Protein AF-A0A7C3DL11-F1 (afdb_monomer_lite)

Structure (mmCIF, N/CA/C/O backbone):
data_AF-A0A7C3DL11-F1
#
_entry.id   AF-A0A7C3DL11-F1
#
loop_
_atom_site.group_PDB
_atom_site.id
_atom_site.type_symbol
_atom_site.label_atom_id
_atom_site.label_alt_id
_atom_site.label_comp_id
_atom_site.label_asym_id
_atom_site.label_entity_id
_atom_site.label_seq_id
_atom_site.pdbx_PDB_ins_code
_atom_site.Cartn_x
_atom_site.Cartn_y
_atom_site.Cartn_z
_atom_site.occupancy
_atom_site.B_iso_or_equiv
_atom_site.auth_seq_id
_atom_site.auth_comp_id
_atom_site.auth_asym_id
_atom_site.auth_atom_id
_atom_site.pdbx_PDB_model_num
ATOM 1 N N . MET A 1 1 ? 14.487 -12.883 18.930 1.00 57.91 1 MET A N 1
ATOM 2 C CA . MET A 1 1 ? 13.153 -12.859 18.267 1.00 57.91 1 MET A CA 1
ATOM 3 C C . MET A 1 1 ? 11.965 -13.154 19.197 1.00 57.91 1 MET A C 1
ATOM 5 O O . MET A 1 1 ? 10.998 -12.403 19.129 1.00 57.91 1 MET A O 1
ATOM 9 N N . LYS A 1 2 ? 12.020 -14.158 20.095 1.00 58.19 2 LYS A N 1
ATOM 10 C CA . LYS A 1 2 ? 10.933 -14.531 21.044 1.00 58.19 2 LYS A CA 1
ATOM 11 C C . LYS A 1 2 ? 10.326 -13.358 21.850 1.00 58.19 2 LYS A C 1
ATOM 13 O O . LYS A 1 2 ? 9.113 -13.300 22.038 1.00 58.19 2 LYS A O 1
ATOM 18 N N . ASN A 1 3 ? 11.145 -12.380 22.248 1.00 68.88 3 ASN A N 1
ATOM 19 C CA . ASN A 1 3 ? 10.703 -11.234 23.060 1.00 68.88 3 ASN A CA 1
ATOM 20 C C . ASN A 1 3 ? 9.829 -10.226 22.291 1.00 68.88 3 ASN A C 1
ATOM 22 O O . ASN A 1 3 ? 8.924 -9.638 22.879 1.00 68.88 3 ASN A O 1
ATOM 26 N N . ARG A 1 4 ? 10.031 -10.063 20.974 1.00 77.50 4 ARG A N 1
ATOM 27 C CA . ARG A 1 4 ? 9.213 -9.143 20.159 1.00 77.50 4 ARG A CA 1
ATOM 28 C C . ARG A 1 4 ? 7.800 -9.683 19.935 1.00 77.50 4 ARG A C 1
ATOM 30 O O . ARG A 1 4 ? 6.848 -8.915 19.976 1.00 77.50 4 ARG A O 1
ATOM 37 N N . ILE A 1 5 ? 7.662 -11.001 19.773 1.00 85.31 5 ILE A N 1
ATOM 38 C CA . ILE A 1 5 ? 6.361 -11.668 19.605 1.00 85.31 5 ILE A CA 1
ATOM 39 C C . ILE A 1 5 ? 5.527 -11.530 20.885 1.00 85.31 5 ILE A C 1
ATOM 41 O O . ILE A 1 5 ? 4.374 -11.113 20.828 1.00 85.31 5 ILE A O 1
ATOM 45 N N . ARG A 1 6 ? 6.132 -11.789 22.055 1.00 85.25 6 ARG A N 1
ATOM 46 C CA . ARG A 1 6 ? 5.484 -11.582 23.363 1.00 85.25 6 ARG A CA 1
ATOM 47 C C . ARG A 1 6 ? 5.082 -10.123 23.596 1.00 85.25 6 ARG A C 1
ATOM 49 O O . ARG A 1 6 ? 3.982 -9.872 24.082 1.00 85.25 6 ARG A O 1
ATOM 56 N N . GLY A 1 7 ? 5.946 -9.170 23.242 1.00 85.81 7 GLY A N 1
ATOM 57 C CA . GLY A 1 7 ? 5.630 -7.740 23.321 1.00 85.81 7 GLY A CA 1
ATOM 58 C C . GLY A 1 7 ? 4.461 -7.347 22.415 1.00 85.81 7 GLY A C 1
ATOM 59 O O . GLY A 1 7 ? 3.561 -6.633 22.848 1.00 85.81 7 GLY A O 1
ATOM 60 N N . TYR A 1 8 ? 4.420 -7.877 21.192 1.00 84.25 8 TYR A N 1
ATOM 61 C CA . TYR A 1 8 ? 3.332 -7.626 20.250 1.00 84.25 8 TYR A CA 1
ATOM 62 C C . TYR A 1 8 ? 1.997 -8.235 20.702 1.00 84.25 8 TYR A C 1
ATOM 64 O O . TYR A 1 8 ? 0.972 -7.566 20.631 1.00 84.25 8 TYR A O 1
ATOM 72 N N . LEU A 1 9 ? 2.003 -9.461 21.234 1.00 84.94 9 LEU A N 1
ATOM 73 C CA . LEU A 1 9 ? 0.813 -10.093 21.823 1.00 84.94 9 LEU A CA 1
ATOM 74 C C . LEU A 1 9 ? 0.273 -9.286 23.008 1.00 84.94 9 LEU A C 1
ATOM 76 O O . LEU A 1 9 ? -0.925 -9.034 23.088 1.00 84.94 9 LEU A O 1
ATOM 80 N N . ARG A 1 10 ? 1.161 -8.815 23.893 1.00 85.44 10 ARG A N 1
ATOM 81 C CA . ARG A 1 10 ? 0.789 -7.932 25.007 1.00 85.44 10 ARG A CA 1
ATOM 82 C C . ARG A 1 10 ? 0.178 -6.631 24.494 1.00 85.44 10 ARG A C 1
ATOM 84 O O . ARG A 1 10 ? -0.886 -6.237 24.950 1.00 85.44 10 ARG A O 1
ATOM 91 N N . TYR A 1 11 ? 0.801 -5.996 23.507 1.00 82.94 11 TYR A N 1
ATOM 92 C CA . TYR A 1 11 ? 0.222 -4.825 22.860 1.00 82.94 11 TYR A CA 1
ATOM 93 C C . TYR A 1 11 ? -1.172 -5.136 22.304 1.00 82.94 11 TYR A C 1
ATOM 95 O O . TYR A 1 11 ? -2.110 -4.417 22.610 1.00 82.94 11 TYR A O 1
ATOM 103 N N . LEU A 1 12 ? -1.362 -6.225 21.558 1.00 78.75 12 LEU A N 1
ATOM 104 C CA . LEU A 1 12 ? -2.672 -6.571 20.997 1.00 78.75 12 LEU A CA 1
ATOM 105 C C . LEU A 1 12 ? -3.766 -6.767 22.057 1.00 78.75 12 LEU A C 1
ATOM 107 O O . LEU A 1 12 ? -4.902 -6.380 21.799 1.00 78.75 12 LEU A O 1
ATOM 111 N N . LEU A 1 13 ? -3.431 -7.338 23.218 1.00 81.62 13 LEU A N 1
ATOM 112 C CA . LEU A 1 13 ? -4.382 -7.596 24.305 1.00 81.62 13 LEU A CA 1
ATOM 113 C C . LEU A 1 13 ? -4.687 -6.351 25.149 1.00 81.62 13 LEU A C 1
ATOM 115 O O . LEU A 1 13 ? -5.830 -6.147 25.542 1.00 81.62 13 LEU A O 1
ATOM 119 N N . PHE A 1 14 ? -3.681 -5.516 25.422 1.00 79.62 14 PHE A N 1
ATOM 120 C CA . PHE A 1 14 ? -3.807 -4.406 26.375 1.00 79.62 14 PHE A CA 1
ATOM 121 C C . PHE A 1 14 ? -3.925 -3.026 25.713 1.00 79.62 14 PHE A C 1
ATOM 123 O O . PHE A 1 14 ? -4.327 -2.060 26.362 1.00 79.62 14 PHE A O 1
ATOM 130 N N . SER A 1 15 ? -3.601 -2.895 24.423 1.00 71.81 15 SER A N 1
ATOM 131 C CA . SER A 1 15 ? -3.682 -1.609 23.728 1.00 71.81 15 SER A CA 1
ATOM 132 C C . SER A 1 15 ? -5.129 -1.219 23.415 1.00 71.81 15 SER A C 1
ATOM 134 O O . SER A 1 15 ? -5.740 -1.620 22.424 1.00 71.81 15 SER A O 1
ATOM 136 N N . ARG A 1 16 ? -5.685 -0.333 24.245 1.00 68.56 16 ARG A N 1
ATOM 137 C CA . ARG A 1 16 ? -7.027 0.246 24.047 1.00 68.56 16 ARG A CA 1
ATOM 138 C C . ARG A 1 16 ? -7.085 1.264 22.899 1.00 68.56 16 ARG A C 1
ATOM 140 O O . ARG A 1 16 ? -8.166 1.732 22.550 1.00 68.56 16 ARG A O 1
ATOM 147 N N . HIS A 1 17 ? -5.957 1.560 22.242 1.00 67.50 17 HIS A N 1
ATOM 148 C CA . HIS A 1 17 ? -5.879 2.454 21.074 1.00 67.50 17 HIS A CA 1
ATOM 149 C C . HIS A 1 17 ? -6.744 1.977 19.901 1.00 67.50 17 HIS A C 1
ATOM 151 O O . HIS A 1 17 ? -7.051 2.743 18.984 1.00 67.50 17 HIS A O 1
ATOM 157 N N . ARG A 1 18 ? -7.144 0.694 19.883 1.00 63.47 18 ARG A N 1
ATOM 158 C CA . AR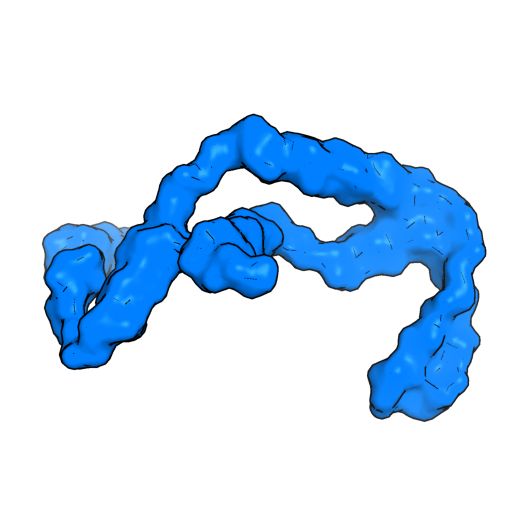G A 1 18 ? -8.100 0.209 18.888 1.00 63.47 18 ARG A CA 1
ATOM 159 C C . ARG A 1 18 ? -9.461 0.906 19.013 1.00 63.47 18 ARG A C 1
ATOM 161 O O . ARG A 1 18 ? -10.037 1.229 17.982 1.00 63.47 18 ARG A O 1
ATOM 168 N N . CYS A 1 19 ? -9.875 1.212 20.241 1.00 66.88 19 CYS A N 1
ATOM 169 C CA . CYS A 1 19 ? -11.135 1.863 20.603 1.00 66.88 19 CYS A CA 1
ATOM 170 C C . CYS A 1 19 ? -10.994 3.386 20.793 1.00 66.88 19 CYS A C 1
ATOM 172 O O . CYS A 1 19 ? -11.796 3.989 21.494 1.00 66.88 19 CYS A O 1
ATOM 174 N N . GLY A 1 20 ? -9.942 4.004 20.242 1.00 70.88 20 GLY A N 1
ATOM 175 C CA . GLY A 1 20 ? -9.741 5.458 20.316 1.00 70.88 20 GLY A CA 1
ATOM 176 C C . GLY A 1 20 ? -9.076 5.959 21.593 1.00 70.88 20 GLY A C 1
ATOM 177 O O . GLY A 1 20 ? -8.890 7.159 21.752 1.00 70.88 20 GLY A O 1
ATOM 178 N N . HIS A 1 21 ? -8.663 5.063 22.493 1.00 76.69 21 HIS A N 1
ATOM 179 C CA . HIS A 1 21 ? -8.010 5.461 23.737 1.00 76.69 21 HIS A CA 1
ATOM 180 C C . HIS A 1 21 ? -6.674 6.172 23.447 1.00 76.69 21 HIS A C 1
ATOM 182 O O . HIS A 1 21 ? -5.757 5.569 22.875 1.00 76.69 21 HIS A O 1
ATOM 188 N N . GLY A 1 22 ? -6.588 7.450 23.827 1.00 80.19 22 GLY A N 1
ATOM 189 C CA . GLY A 1 22 ? -5.453 8.341 23.552 1.00 80.19 22 GLY A CA 1
ATOM 190 C C . GLY A 1 22 ? -5.564 9.166 22.261 1.00 80.19 22 GLY A C 1
ATOM 191 O O . GLY A 1 22 ? -4.630 9.892 21.938 1.00 80.19 22 GLY A O 1
ATOM 192 N N . ILE A 1 23 ? -6.674 9.077 21.517 1.00 86.06 23 ILE A N 1
ATOM 193 C CA . ILE A 1 23 ? -6.956 9.938 20.359 1.00 86.06 23 ILE A CA 1
ATOM 194 C C . ILE A 1 23 ? -8.058 10.926 20.751 1.00 86.06 23 ILE A C 1
ATOM 196 O O . ILE A 1 23 ? -9.213 10.539 20.889 1.00 86.06 23 ILE A O 1
ATOM 200 N N . HIS A 1 24 ? -7.703 12.202 20.909 1.00 89.19 24 HIS A N 1
ATOM 201 C CA . HIS A 1 24 ? -8.648 13.251 21.319 1.00 89.19 24 HIS A CA 1
ATOM 202 C C . HIS A 1 24 ? -9.270 14.019 20.146 1.00 89.19 24 HIS A C 1
ATOM 204 O O . HIS A 1 24 ? -10.271 14.701 20.329 1.00 89.19 24 HIS A O 1
ATOM 210 N N . SER A 1 25 ? -8.705 13.907 18.939 1.00 91.62 25 SER A N 1
ATOM 211 C CA . SER A 1 25 ? -9.277 14.523 17.740 1.00 91.62 25 SER A CA 1
ATOM 212 C C . SER A 1 25 ? -10.299 13.579 17.095 1.00 91.62 25 SER A C 1
ATOM 214 O O . SER A 1 25 ? -9.908 12.487 16.662 1.00 91.62 25 SER A O 1
ATOM 216 N N . PRO A 1 26 ? -11.577 13.988 16.961 1.00 91.12 26 PRO A N 1
ATOM 217 C CA . PRO A 1 26 ? -12.595 13.192 16.276 1.00 91.12 26 PRO A CA 1
ATOM 218 C C . PRO A 1 26 ? -12.202 12.861 14.833 1.00 91.12 26 PRO A C 1
ATOM 220 O O . PRO A 1 26 ? -12.381 11.732 14.386 1.00 91.12 26 PRO A O 1
ATOM 223 N N . PHE A 1 27 ? -11.577 13.814 14.135 1.00 93.19 27 PHE A N 1
ATOM 224 C CA . PHE A 1 27 ? -11.067 13.615 12.779 1.00 93.19 27 PHE A CA 1
ATOM 225 C C . PHE A 1 27 ? -9.996 12.519 12.721 1.00 93.19 27 PHE A C 1
ATOM 227 O O . PHE A 1 27 ? -10.075 11.613 11.895 1.00 93.19 27 PHE A O 1
ATOM 234 N N . VAL A 1 28 ? -9.003 12.565 13.617 1.00 92.31 28 VAL A N 1
ATOM 235 C CA . VAL A 1 28 ? -7.926 11.561 13.637 1.00 92.31 28 VAL A CA 1
ATOM 236 C C . VAL A 1 28 ? -8.477 10.183 14.000 1.00 92.31 28 VAL A C 1
ATOM 238 O O . VAL A 1 28 ? -8.056 9.180 13.422 1.00 92.31 28 VAL A O 1
ATOM 241 N N . TYR A 1 29 ? -9.434 10.121 14.929 1.00 90.94 29 TYR A N 1
ATOM 242 C CA . TYR A 1 29 ? -10.102 8.871 15.280 1.00 90.94 29 TYR A CA 1
ATOM 243 C C . TYR A 1 29 ? -10.821 8.267 14.068 1.00 90.94 29 TYR A C 1
ATOM 245 O O . TYR A 1 29 ? -10.645 7.077 13.777 1.00 90.94 29 TYR A O 1
ATOM 253 N N . ASP A 1 30 ? -11.567 9.085 13.325 1.00 92.38 30 ASP A N 1
ATOM 254 C CA . ASP A 1 30 ? -12.296 8.653 12.133 1.00 92.38 30 ASP A CA 1
ATOM 255 C C . ASP A 1 30 ? -11.345 8.196 11.018 1.00 92.38 30 ASP A C 1
ATOM 257 O O . ASP A 1 30 ? -11.489 7.098 10.481 1.00 92.38 30 ASP A O 1
ATOM 261 N N . LEU A 1 31 ? -10.280 8.958 10.763 1.00 93.50 31 LEU A N 1
ATOM 262 C CA . LEU A 1 31 ? -9.248 8.618 9.783 1.00 93.50 31 LEU A CA 1
ATOM 263 C C . LEU A 1 31 ? -8.562 7.282 10.099 1.00 93.50 31 LEU A C 1
ATOM 265 O O . LEU A 1 31 ? -8.348 6.450 9.214 1.00 93.50 31 LEU A O 1
ATOM 269 N N . VAL A 1 32 ? -8.211 7.040 11.363 1.00 90.88 32 VAL A N 1
ATOM 270 C CA . VAL A 1 32 ? -7.545 5.794 11.763 1.00 90.88 32 VAL A CA 1
ATOM 271 C C . VAL A 1 32 ? -8.499 4.604 11.654 1.00 90.88 32 VAL A C 1
ATOM 273 O O . VAL A 1 32 ? -8.094 3.529 11.199 1.00 90.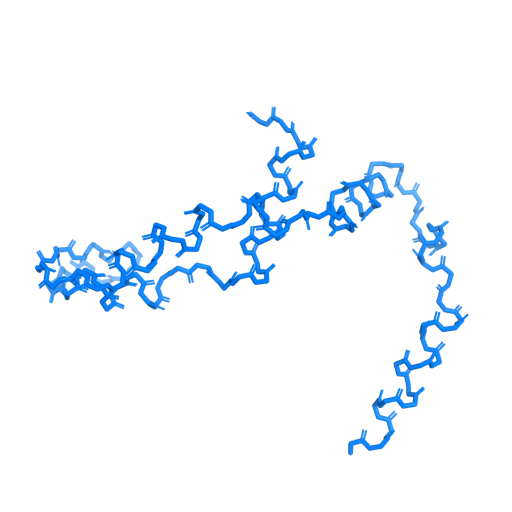88 32 VAL A O 1
ATOM 276 N N . THR A 1 33 ? -9.753 4.765 12.076 1.00 89.56 33 THR A N 1
ATOM 277 C CA . THR A 1 33 ? -10.732 3.669 12.120 1.00 89.56 33 THR A CA 1
ATOM 278 C C . THR A 1 33 ? -11.328 3.353 10.750 1.00 89.56 33 THR A C 1
ATOM 280 O O . THR A 1 33 ? -11.366 2.179 10.375 1.00 89.56 33 THR A O 1
ATOM 283 N N . LYS A 1 34 ? -11.729 4.371 9.983 1.00 89.88 34 LYS A N 1
ATOM 284 C CA . LYS A 1 34 ? -12.393 4.236 8.678 1.00 89.88 34 LYS A CA 1
ATOM 285 C C . LYS A 1 34 ? -11.464 4.385 7.478 1.00 89.88 34 LYS A C 1
ATOM 287 O O . LYS A 1 34 ? -11.796 3.870 6.417 1.00 89.88 34 LYS A O 1
ATOM 292 N N . GLY A 1 35 ? -10.322 5.053 7.624 1.00 92.56 35 GLY A N 1
ATOM 293 C CA . GLY A 1 35 ? -9.292 5.146 6.589 1.00 92.56 35 GLY A CA 1
ATOM 294 C C . GLY A 1 35 ? -8.267 4.025 6.740 1.00 92.56 35 GLY A C 1
ATOM 295 O O . GLY A 1 35 ? -8.342 2.991 6.079 1.00 92.56 35 GLY A O 1
ATOM 296 N N . PHE A 1 36 ? -7.310 4.183 7.654 1.00 90.69 36 PHE A N 1
ATOM 297 C CA . PHE A 1 36 ? -6.150 3.284 7.748 1.00 90.69 36 PHE A CA 1
ATOM 298 C C . PHE A 1 36 ? -6.517 1.819 8.017 1.00 90.69 36 PHE A C 1
ATOM 300 O O . PHE A 1 36 ? -5.899 0.913 7.454 1.00 90.69 36 PHE A O 1
ATOM 307 N N . ARG A 1 37 ? -7.519 1.571 8.869 1.00 87.25 37 ARG A N 1
ATOM 308 C CA . ARG A 1 37 ? -7.960 0.215 9.241 1.00 87.25 37 ARG A CA 1
ATOM 309 C C . ARG A 1 37 ? -9.089 -0.339 8.369 1.00 87.25 37 ARG A C 1
ATOM 311 O O . ARG A 1 37 ? -9.572 -1.437 8.654 1.00 87.25 37 ARG A O 1
ATOM 318 N N . ARG A 1 38 ? -9.489 0.363 7.302 1.00 88.69 38 ARG A N 1
ATOM 319 C CA . ARG A 1 38 ? -10.511 -0.116 6.363 1.00 88.69 38 ARG A CA 1
ATOM 320 C C . ARG A 1 38 ? -10.135 -1.488 5.805 1.00 88.69 38 ARG A C 1
ATOM 322 O O . ARG A 1 38 ? -9.018 -1.707 5.322 1.00 88.69 38 ARG A O 1
ATOM 329 N N . LYS A 1 39 ? -11.084 -2.424 5.860 1.00 86.12 39 LYS A N 1
ATOM 330 C CA . LYS A 1 39 ? -10.945 -3.730 5.213 1.00 86.12 39 LYS A CA 1
ATOM 331 C C . LYS A 1 39 ? -11.158 -3.550 3.711 1.00 86.12 39 LYS A C 1
ATOM 333 O O . LYS A 1 39 ? -12.278 -3.343 3.271 1.00 86.12 39 LYS A O 1
ATOM 338 N N . THR A 1 40 ? -10.072 -3.625 2.958 1.00 86.06 40 THR A N 1
ATOM 339 C CA . THR A 1 40 ? -10.079 -3.717 1.491 1.00 86.06 40 THR A CA 1
ATOM 340 C C . THR A 1 40 ? -10.147 -5.178 1.079 1.00 86.06 40 THR A C 1
ATOM 342 O O . THR A 1 40 ? -9.408 -6.002 1.637 1.00 86.06 40 THR A O 1
ATOM 345 N N . THR A 1 41 ? -11.000 -5.493 0.115 1.00 83.69 41 THR A N 1
ATOM 346 C CA . THR A 1 41 ? -11.090 -6.831 -0.475 1.00 83.69 41 THR A CA 1
ATOM 347 C C . THR A 1 41 ? -9.914 -7.090 -1.419 1.00 83.69 41 THR A C 1
ATOM 349 O O . THR A 1 41 ? -9.277 -6.160 -1.910 1.00 83.69 41 THR A O 1
ATOM 352 N N . ALA A 1 42 ? -9.600 -8.365 -1.669 1.00 78.19 42 ALA A N 1
ATOM 353 C CA . ALA A 1 42 ? -8.548 -8.728 -2.621 1.00 78.19 42 ALA A CA 1
ATOM 354 C C . ALA A 1 42 ? -8.886 -8.252 -4.045 1.00 78.19 42 ALA A C 1
ATOM 356 O O . ALA A 1 42 ? -8.027 -7.677 -4.708 1.00 78.19 42 ALA A O 1
ATOM 357 N N . LYS A 1 43 ? -10.159 -8.376 -4.447 1.00 83.81 43 LYS A N 1
ATOM 358 C CA . LYS A 1 43 ? -10.661 -7.990 -5.774 1.00 83.81 43 LYS A CA 1
ATOM 359 C C . LYS A 1 43 ? -10.402 -6.521 -6.117 1.00 83.81 43 LYS A C 1
ATOM 361 O O . LYS A 1 43 ? -10.002 -6.215 -7.232 1.00 83.81 43 LYS A O 1
ATOM 366 N N . GLU A 1 44 ? -10.570 -5.614 -5.151 1.00 80.38 44 GLU A N 1
ATOM 367 C CA . GLU A 1 44 ? -10.306 -4.177 -5.346 1.00 80.38 44 GLU A CA 1
ATOM 368 C C . GLU A 1 44 ? -8.828 -3.883 -5.666 1.00 80.38 44 GLU A C 1
ATOM 370 O O . GLU A 1 44 ? -8.525 -2.891 -6.324 1.00 80.38 44 GLU A O 1
ATOM 375 N N . LEU A 1 45 ? -7.902 -4.737 -5.217 1.00 87.62 45 LEU A N 1
ATOM 376 C CA . LEU A 1 45 ? -6.461 -4.567 -5.433 1.00 87.62 45 LEU A CA 1
ATOM 377 C C . LEU A 1 45 ? -5.925 -5.397 -6.608 1.00 87.62 45 LEU A C 1
ATOM 379 O O . LEU A 1 45 ? -4.866 -5.070 -7.139 1.00 87.62 45 LEU A O 1
ATOM 383 N N . GLU A 1 46 ? -6.646 -6.435 -7.035 1.00 90.50 46 GLU A N 1
ATOM 384 C CA . GLU A 1 46 ? -6.238 -7.329 -8.127 1.00 90.50 46 GLU A CA 1
ATOM 385 C C . GLU A 1 46 ? -6.040 -6.589 -9.452 1.00 90.50 46 GLU A C 1
ATOM 387 O O . GLU A 1 46 ? -5.068 -6.861 -10.154 1.00 90.50 46 GLU A O 1
ATOM 392 N N . LEU A 1 47 ? -6.884 -5.599 -9.765 1.00 89.81 47 LEU A N 1
ATOM 393 C CA . LEU A 1 47 ? -6.718 -4.781 -10.971 1.00 89.81 47 LEU A CA 1
ATOM 394 C C . LEU A 1 47 ? -5.390 -4.007 -10.952 1.00 89.81 47 LEU A C 1
ATOM 396 O O . LEU A 1 47 ? -4.658 -3.990 -11.941 1.00 89.81 47 LEU A O 1
ATOM 400 N N . ALA A 1 48 ? -5.052 -3.394 -9.815 1.00 89.94 48 ALA A N 1
ATOM 401 C CA . ALA A 1 48 ? -3.796 -2.665 -9.658 1.00 89.94 48 ALA A CA 1
ATOM 402 C C . ALA A 1 48 ? -2.587 -3.610 -9.736 1.00 89.94 48 ALA A C 1
ATOM 404 O O . ALA A 1 48 ? -1.586 -3.288 -10.377 1.00 89.94 48 ALA A O 1
ATOM 405 N N . ASP A 1 49 ? -2.690 -4.793 -9.125 1.00 90.56 49 ASP A N 1
ATOM 406 C CA . ASP A 1 49 ? -1.651 -5.820 -9.190 1.00 90.56 49 ASP A CA 1
ATOM 407 C C . ASP A 1 49 ? -1.439 -6.316 -10.635 1.00 90.56 49 ASP A C 1
ATOM 409 O O . ASP A 1 49 ? -0.292 -6.449 -11.069 1.00 90.56 49 ASP A O 1
ATOM 413 N N . ALA A 1 50 ? -2.515 -6.518 -11.403 1.00 92.69 50 ALA A N 1
ATOM 414 C CA . ALA A 1 50 ? -2.456 -6.922 -12.808 1.00 92.69 50 ALA A CA 1
ATOM 415 C C . ALA A 1 50 ? -1.785 -5.853 -13.687 1.00 92.69 50 ALA A C 1
ATOM 417 O O . ALA A 1 50 ? -0.866 -6.162 -14.448 1.00 92.69 50 ALA A O 1
ATOM 418 N N . ILE A 1 51 ? -2.165 -4.581 -13.526 1.00 92.50 51 ILE A N 1
ATOM 419 C CA . ILE A 1 51 ? -1.529 -3.458 -14.236 1.00 92.50 51 ILE A CA 1
ATOM 420 C C . ILE A 1 51 ? -0.032 -3.396 -13.905 1.00 92.50 51 ILE A C 1
ATOM 422 O O . ILE A 1 51 ? 0.804 -3.277 -14.804 1.00 92.50 51 ILE A O 1
ATOM 426 N N . LEU A 1 52 ? 0.332 -3.536 -12.626 1.00 93.12 52 LEU A N 1
ATOM 427 C CA . LEU A 1 52 ? 1.733 -3.547 -12.204 1.00 93.12 52 LEU A CA 1
ATOM 428 C C . LEU A 1 52 ? 2.512 -4.720 -12.803 1.00 93.12 52 LEU A C 1
ATOM 430 O O . LEU A 1 52 ? 3.684 -4.549 -13.136 1.00 93.12 52 LEU A O 1
ATOM 434 N N . GLN A 1 53 ? 1.905 -5.900 -12.946 1.00 93.75 53 GLN A N 1
ATOM 435 C CA . GLN A 1 53 ? 2.557 -7.038 -13.598 1.00 93.75 53 GLN A CA 1
ATOM 436 C C . GLN A 1 53 ? 2.865 -6.748 -15.068 1.00 93.75 53 GLN A C 1
ATOM 438 O O . GLN A 1 53 ? 4.013 -6.923 -15.484 1.00 93.75 53 GLN A O 1
ATOM 443 N N . VAL A 1 54 ? 1.889 -6.229 -15.820 1.00 95.56 54 VAL A N 1
ATOM 444 C CA . VAL A 1 54 ? 2.083 -5.840 -17.225 1.00 95.56 54 VAL A CA 1
ATOM 445 C C . VAL A 1 54 ? 3.200 -4.801 -17.334 1.00 95.56 54 VAL A C 1
ATOM 447 O O . VAL A 1 54 ? 4.176 -5.011 -18.055 1.00 95.56 54 VAL A O 1
ATOM 450 N N . MET A 1 55 ? 3.137 -3.734 -16.535 1.00 94.19 55 MET A N 1
ATOM 451 C CA . MET A 1 55 ? 4.135 -2.662 -16.545 1.00 94.19 55 MET A CA 1
ATOM 452 C C . MET A 1 55 ? 5.545 -3.133 -16.166 1.00 94.19 55 MET A C 1
ATOM 454 O O . MET A 1 55 ? 6.528 -2.638 -16.710 1.00 94.19 55 MET A O 1
ATOM 458 N N . ARG A 1 56 ? 5.680 -4.104 -15.255 1.00 94.62 56 ARG A N 1
ATOM 459 C CA . ARG A 1 56 ? 6.985 -4.670 -14.860 1.00 94.62 56 ARG A CA 1
ATOM 460 C C . ARG A 1 56 ? 7.622 -5.530 -15.946 1.00 94.62 56 ARG A C 1
ATOM 462 O O . ARG A 1 56 ? 8.846 -5.652 -15.961 1.00 94.62 56 ARG A O 1
ATOM 469 N N . SER A 1 57 ? 6.810 -6.134 -16.811 1.00 95.00 57 SER A N 1
ATOM 470 C CA . SER A 1 57 ? 7.283 -6.946 -17.937 1.00 95.00 57 SER A CA 1
ATOM 471 C C . SER A 1 57 ? 7.719 -6.111 -19.147 1.00 95.00 57 SER A C 1
ATOM 473 O O . SER A 1 57 ? 8.355 -6.634 -20.063 1.00 95.00 57 SER A O 1
ATOM 475 N N . ASP A 1 58 ? 7.429 -4.807 -19.132 1.00 95.31 58 ASP A N 1
ATOM 476 C CA . ASP A 1 58 ? 7.709 -3.897 -20.234 1.00 95.31 58 ASP A CA 1
ATOM 477 C C . ASP A 1 58 ? 9.218 -3.697 -20.465 1.00 95.31 58 ASP A C 1
ATOM 479 O O . ASP A 1 58 ? 9.974 -3.298 -19.569 1.00 95.31 58 ASP A O 1
ATOM 483 N N . LYS A 1 59 ? 9.655 -3.965 -21.700 1.00 95.25 59 LYS A N 1
ATOM 484 C CA . LYS A 1 59 ? 11.055 -3.877 -22.141 1.00 95.25 59 LYS A CA 1
ATOM 485 C C . LYS A 1 59 ? 11.385 -2.570 -22.864 1.00 95.25 59 LYS A C 1
ATOM 487 O O . LYS A 1 59 ? 12.548 -2.379 -23.217 1.00 95.25 59 LYS A O 1
ATOM 492 N N . ARG A 1 60 ? 10.408 -1.686 -23.086 1.00 95.81 60 ARG A N 1
ATOM 493 C CA . ARG A 1 60 ? 10.625 -0.392 -23.746 1.00 95.81 60 ARG A CA 1
ATOM 494 C C . ARG A 1 60 ? 11.624 0.451 -22.954 1.00 95.81 60 ARG A C 1
ATOM 496 O O . ARG A 1 60 ? 11.633 0.431 -21.721 1.00 95.81 60 ARG A O 1
ATOM 503 N N . MET A 1 61 ? 12.467 1.189 -23.668 1.00 95.00 61 MET A N 1
ATOM 504 C CA . MET A 1 61 ? 13.372 2.164 -23.063 1.00 95.00 61 MET A CA 1
ATOM 505 C C . MET A 1 61 ? 12.623 3.482 -22.888 1.00 95.00 61 MET A C 1
ATOM 507 O O . MET A 1 61 ? 11.975 3.952 -23.820 1.00 95.00 61 MET A O 1
ATOM 511 N N . ILE A 1 62 ? 12.699 4.062 -21.695 1.00 92.62 62 ILE A N 1
ATOM 512 C CA . ILE A 1 62 ? 12.096 5.353 -21.370 1.00 92.62 62 ILE A CA 1
ATOM 513 C C . ILE A 1 62 ? 13.173 6.313 -20.886 1.00 92.62 62 ILE A C 1
AT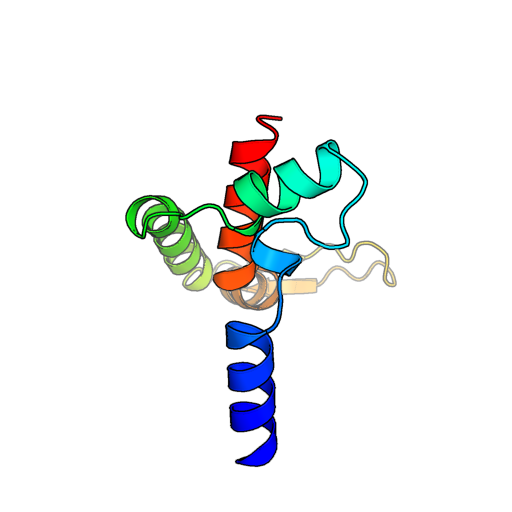OM 515 O O . ILE A 1 62 ? 14.126 5.918 -20.208 1.00 92.62 62 ILE A O 1
ATOM 519 N N . GLN A 1 63 ? 13.005 7.586 -21.223 1.00 90.12 63 GLN A N 1
ATOM 520 C CA . GLN A 1 63 ? 13.849 8.643 -20.697 1.00 90.12 63 GLN A CA 1
ATOM 521 C C . GLN A 1 63 ? 13.364 9.012 -19.296 1.00 90.12 63 GLN A C 1
ATOM 523 O O . GLN A 1 63 ? 12.231 9.451 -19.099 1.00 90.12 63 GLN A O 1
ATOM 528 N N . ARG A 1 64 ? 14.218 8.794 -18.300 1.00 84.88 64 ARG A N 1
ATOM 529 C CA . ARG A 1 64 ? 13.957 9.136 -16.908 1.00 84.88 64 ARG A CA 1
ATOM 530 C C . ARG A 1 64 ? 14.427 10.561 -16.650 1.00 84.88 64 ARG A C 1
ATOM 532 O O . ARG A 1 64 ? 15.620 10.852 -16.729 1.00 84.88 64 ARG A O 1
ATOM 539 N N . ALA A 1 65 ? 13.487 11.427 -16.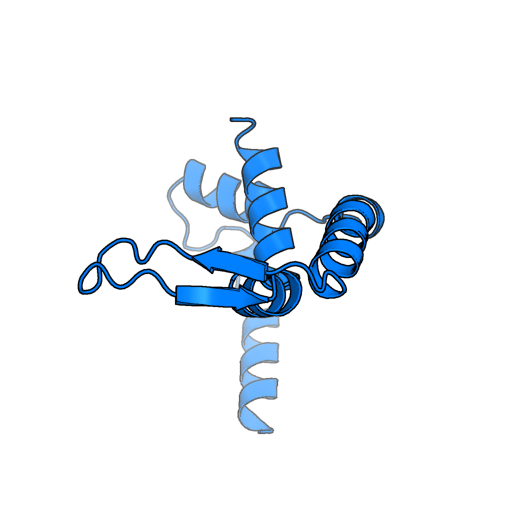287 1.00 79.81 65 ALA A N 1
ATOM 540 C CA . ALA A 1 65 ? 13.797 12.751 -15.768 1.00 79.81 65 ALA A CA 1
ATOM 541 C C . ALA A 1 65 ? 14.272 12.650 -14.308 1.00 79.81 65 ALA A 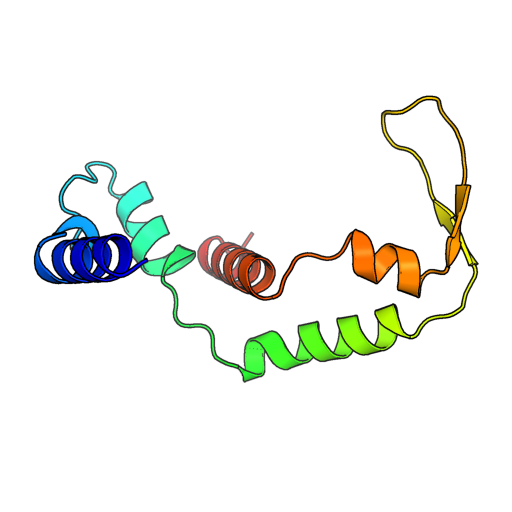C 1
ATOM 543 O O . ALA A 1 65 ? 13.610 12.037 -13.464 1.00 79.81 65 ALA A O 1
ATOM 544 N N . ALA A 1 66 ? 15.425 13.248 -14.005 1.00 74.88 66 ALA A N 1
ATOM 545 C CA . ALA A 1 66 ? 15.911 13.413 -12.642 1.00 74.88 66 ALA A CA 1
ATOM 546 C C . ALA A 1 66 ? 15.351 14.718 -12.058 1.00 74.88 66 ALA A C 1
ATOM 548 O O . ALA A 1 66 ? 15.922 15.793 -12.234 1.00 74.88 66 ALA A O 1
ATOM 549 N N . PHE A 1 67 ? 14.213 14.638 -11.369 1.00 71.94 67 PHE A N 1
ATOM 550 C CA . PHE A 1 67 ? 13.674 15.785 -10.639 1.00 71.94 67 PHE A CA 1
ATOM 551 C C . PHE A 1 67 ? 14.502 16.008 -9.361 1.00 71.94 67 PHE A C 1
ATOM 553 O O . PHE A 1 67 ? 14.525 15.150 -8.481 1.00 71.94 67 PHE A O 1
ATOM 560 N N . GLY A 1 68 ? 15.211 17.139 -9.275 1.00 70.50 68 GLY A N 1
ATOM 561 C CA . GLY A 1 68 ? 15.937 17.577 -8.071 1.00 70.50 68 GLY A CA 1
ATOM 562 C C . GLY A 1 68 ? 17.393 17.106 -7.915 1.00 70.50 68 GLY A C 1
ATOM 563 O O . GLY A 1 68 ? 18.052 17.532 -6.973 1.00 70.50 68 GLY A O 1
ATOM 564 N N . ALA A 1 69 ? 17.930 16.280 -8.822 1.00 63.53 69 ALA A N 1
ATOM 565 C CA . ALA A 1 69 ? 19.337 15.861 -8.811 1.00 63.53 69 ALA A CA 1
ATOM 566 C C . ALA A 1 69 ? 19.992 16.145 -10.167 1.00 63.53 69 ALA A C 1
ATOM 568 O O . ALA A 1 69 ? 19.530 15.623 -11.174 1.00 63.53 69 ALA A O 1
ATOM 569 N N . SER A 1 70 ? 21.029 16.991 -10.166 1.00 60.16 70 SER A N 1
ATOM 570 C CA . SER A 1 70 ? 21.999 17.274 -11.245 1.00 60.16 70 SER A CA 1
ATOM 571 C C . SER A 1 70 ? 21.568 17.028 -12.703 1.00 60.16 70 SER A C 1
ATOM 573 O O . SER A 1 70 ? 22.368 16.527 -13.476 1.00 60.16 70 SER A O 1
ATOM 575 N N . GLY A 1 71 ? 20.335 17.359 -13.107 1.00 63.38 71 GLY A N 1
ATOM 576 C CA . GLY A 1 71 ? 19.854 17.420 -14.500 1.00 63.38 71 GLY A CA 1
ATOM 577 C C . GLY A 1 71 ? 20.067 16.194 -15.406 1.00 63.38 71 GLY A C 1
ATOM 578 O O . GLY A 1 71 ? 19.733 16.260 -16.587 1.00 63.38 71 GLY A O 1
ATOM 579 N N . LYS A 1 72 ? 20.633 15.084 -14.917 1.00 68.94 72 LYS A N 1
ATOM 580 C CA . LYS A 1 72 ? 21.068 13.972 -15.765 1.00 68.94 72 LYS A CA 1
ATOM 581 C C . LYS A 1 72 ? 19.860 13.164 -16.212 1.00 68.94 72 LYS A C 1
ATOM 583 O O . LYS A 1 72 ? 19.203 12.499 -15.414 1.00 68.94 72 LYS A O 1
ATOM 588 N N . GLN A 1 73 ? 19.592 13.224 -17.511 1.00 77.25 73 GLN A N 1
ATOM 589 C CA . GLN A 1 73 ? 18.635 12.354 -18.174 1.00 77.25 73 GLN A CA 1
ATOM 590 C C . GLN A 1 73 ? 19.263 10.969 -18.339 1.00 77.25 73 GLN A C 1
ATOM 592 O O . GLN A 1 73 ? 20.342 10.827 -18.911 1.00 77.25 73 GLN A O 1
ATOM 597 N N . GLU A 1 74 ? 18.590 9.950 -17.816 1.00 84.62 74 GLU A N 1
ATOM 598 C CA . GLU A 1 74 ? 19.039 8.559 -17.880 1.00 84.62 74 GLU A CA 1
ATOM 599 C C . GLU A 1 74 ? 18.030 7.750 -18.698 1.00 84.62 74 GLU A C 1
ATOM 601 O O . GLU A 1 74 ? 16.823 7.866 -18.492 1.00 84.62 74 GLU A O 1
ATOM 606 N N . VAL A 1 75 ? 18.500 6.914 -19.622 1.00 90.00 75 VAL A N 1
ATOM 607 C CA . VAL A 1 75 ? 17.626 6.023 -20.394 1.00 90.00 75 VAL A CA 1
ATOM 608 C C . VAL A 1 75 ? 17.566 4.671 -19.690 1.00 90.00 75 VAL A C 1
ATOM 610 O O . VAL A 1 75 ? 18.574 3.981 -19.555 1.00 90.00 75 VAL A O 1
ATOM 613 N N . VAL A 1 76 ? 16.379 4.282 -19.222 1.00 91.81 76 VAL A N 1
ATOM 614 C CA . VAL A 1 76 ? 16.171 3.066 -18.419 1.00 91.81 76 VAL A CA 1
ATOM 615 C C . VAL A 1 76 ? 15.058 2.201 -19.003 1.00 91.81 76 VAL A C 1
ATOM 617 O O . VAL A 1 76 ? 14.155 2.695 -19.673 1.00 91.81 76 VAL A O 1
ATOM 620 N N . LYS A 1 77 ? 15.078 0.893 -18.725 1.00 94.62 77 LYS A N 1
ATOM 621 C CA . LYS A 1 77 ? 13.961 -0.001 -19.076 1.00 94.62 77 LYS A CA 1
ATOM 622 C C . LYS A 1 77 ? 12.721 0.353 -18.252 1.00 94.62 77 LYS A C 1
ATOM 624 O O . LYS A 1 77 ? 12.815 0.434 -17.024 1.00 94.62 77 LYS A O 1
ATOM 629 N N . ALA A 1 78 ? 11.564 0.473 -18.899 1.00 93.69 78 ALA A N 1
ATOM 630 C CA . ALA A 1 78 ? 10.290 0.803 -18.262 1.00 93.69 78 ALA A CA 1
ATOM 631 C C . ALA A 1 78 ? 9.961 -0.150 -17.103 1.00 93.69 78 ALA A C 1
ATOM 633 O O . ALA A 1 78 ? 9.757 0.296 -15.974 1.00 93.69 78 ALA A O 1
ATOM 634 N N . GLY A 1 79 ? 10.035 -1.465 -17.325 1.00 95.19 79 GLY A N 1
ATOM 635 C CA . GLY A 1 79 ? 9.769 -2.452 -16.279 1.00 95.19 79 GLY A CA 1
ATOM 636 C C . GLY A 1 79 ? 10.747 -2.397 -15.101 1.00 95.19 79 GLY A C 1
ATOM 637 O O . GLY A 1 79 ? 10.350 -2.604 -13.950 1.00 95.19 79 GLY A O 1
ATOM 638 N N . HIS A 1 80 ? 12.017 -2.050 -15.350 1.00 93.44 80 HIS A N 1
ATOM 639 C CA . HIS A 1 80 ? 13.004 -1.834 -14.286 1.00 93.44 80 HIS A CA 1
ATOM 640 C C . HIS A 1 80 ? 12.656 -0.602 -13.444 1.00 93.44 80 HIS A C 1
ATOM 642 O O . HIS A 1 80 ? 12.701 -0.661 -12.214 1.00 93.44 80 HIS A O 1
ATOM 648 N N . PHE A 1 81 ? 12.271 0.493 -14.103 1.00 92.62 81 PHE A N 1
ATOM 649 C CA . PHE A 1 81 ? 11.836 1.712 -13.434 1.00 92.62 81 PHE A CA 1
ATOM 650 C C . PHE A 1 81 ? 10.591 1.466 -12.578 1.00 92.62 81 PHE A C 1
ATOM 652 O O . PHE A 1 81 ? 10.606 1.757 -11.386 1.00 92.62 81 PHE A O 1
ATOM 659 N N . VAL A 1 82 ? 9.558 0.836 -13.141 1.00 93.75 82 VAL A N 1
ATOM 660 C CA . VAL A 1 82 ? 8.320 0.487 -12.426 1.00 93.75 82 VAL A CA 1
ATOM 661 C C . VAL A 1 82 ? 8.633 -0.373 -11.202 1.00 93.75 82 VAL A C 1
ATOM 663 O O . VAL A 1 82 ? 8.198 -0.063 -10.099 1.00 93.75 82 VAL A O 1
ATOM 666 N N . ARG A 1 83 ? 9.466 -1.413 -11.332 1.00 92.00 83 ARG A N 1
ATOM 667 C CA . ARG A 1 83 ? 9.823 -2.277 -10.194 1.00 92.00 83 ARG A CA 1
ATOM 668 C C . ARG A 1 83 ? 10.453 -1.515 -9.021 1.00 92.00 83 ARG A C 1
ATOM 670 O O . ARG A 1 83 ? 10.263 -1.928 -7.880 1.00 92.00 83 ARG A O 1
ATOM 677 N N . ARG A 1 84 ? 11.200 -0.443 -9.294 1.00 91.06 84 ARG A N 1
ATOM 678 C CA . ARG A 1 84 ? 11.908 0.345 -8.275 1.00 91.06 84 ARG A CA 1
ATOM 679 C C . ARG A 1 84 ? 11.088 1.518 -7.738 1.00 91.06 84 ARG A C 1
ATOM 681 O O . ARG A 1 84 ? 11.248 1.866 -6.573 1.00 91.06 84 ARG A O 1
ATOM 688 N N . SER A 1 85 ? 10.241 2.112 -8.573 1.00 89.69 85 SER A N 1
ATOM 689 C CA . SER A 1 85 ? 9.479 3.325 -8.252 1.00 89.69 85 SER A CA 1
ATOM 690 C C . SER A 1 85 ? 8.061 3.032 -7.755 1.00 89.69 85 SER A C 1
ATOM 692 O O . SER A 1 85 ? 7.471 3.863 -7.069 1.00 89.69 85 SER A O 1
ATOM 694 N N . SER A 1 86 ? 7.483 1.876 -8.097 1.00 92.44 86 SER A N 1
ATOM 695 C CA . SER A 1 86 ? 6.127 1.524 -7.673 1.00 92.44 86 SER A CA 1
ATOM 696 C C . SER A 1 86 ? 6.031 1.290 -6.168 1.00 92.44 86 SER A C 1
ATOM 698 O O . SER A 1 86 ? 6.913 0.705 -5.538 1.00 92.44 86 SER A O 1
ATOM 700 N N . VAL A 1 87 ? 4.887 1.674 -5.603 1.00 92.06 87 VAL A N 1
ATOM 701 C CA . VAL A 1 87 ? 4.552 1.408 -4.203 1.00 92.06 87 VAL A CA 1
ATOM 702 C C . VAL A 1 87 ? 4.426 -0.093 -3.937 1.00 92.06 87 VAL A C 1
ATOM 704 O O . VAL A 1 87 ? 3.960 -0.867 -4.777 1.00 92.06 87 VAL A O 1
ATOM 707 N N . SER A 1 88 ? 4.823 -0.526 -2.739 1.00 91.00 88 SER A N 1
ATOM 708 C CA . SER A 1 88 ? 4.586 -1.908 -2.317 1.00 91.00 88 SER A CA 1
ATOM 709 C C . SER A 1 88 ? 3.090 -2.151 -2.107 1.00 91.00 88 SER A C 1
ATOM 711 O O . SER A 1 88 ? 2.352 -1.233 -1.752 1.00 91.00 88 SER A O 1
ATOM 713 N N . ARG A 1 89 ? 2.639 -3.403 -2.239 1.00 89.94 89 ARG A N 1
ATOM 714 C CA . ARG A 1 89 ? 1.221 -3.775 -2.070 1.00 89.94 89 ARG A CA 1
ATOM 715 C C . ARG A 1 89 ? 0.632 -3.300 -0.736 1.00 89.94 89 ARG A C 1
ATOM 717 O O . ARG A 1 89 ? -0.509 -2.853 -0.680 1.00 89.94 89 ARG A O 1
ATOM 724 N N . LYS A 1 90 ? 1.435 -3.330 0.336 1.00 90.19 90 LYS A N 1
ATOM 725 C CA . LYS A 1 90 ? 1.051 -2.832 1.667 1.00 90.19 90 LYS A CA 1
ATOM 726 C C . LYS A 1 90 ? 0.724 -1.335 1.645 1.00 90.19 90 LYS A C 1
ATOM 728 O O . LYS A 1 90 ? -0.299 -0.938 2.195 1.00 90.19 90 LYS A O 1
ATOM 733 N N . TYR A 1 91 ? 1.580 -0.519 1.031 1.00 92.12 91 TYR A N 1
ATOM 734 C CA . TYR A 1 91 ? 1.372 0.930 0.950 1.00 92.12 91 TYR A CA 1
ATOM 735 C C . TYR A 1 91 ? 0.346 1.310 -0.122 1.00 92.12 91 TYR A C 1
ATOM 737 O O . TYR A 1 91 ? -0.429 2.230 0.1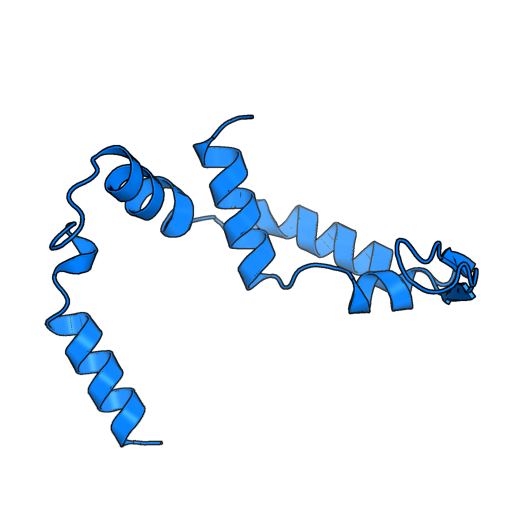02 1.00 92.12 91 TYR A O 1
ATOM 745 N N . GLY A 1 92 ? 0.258 0.560 -1.223 1.00 92.50 92 GLY A N 1
ATOM 746 C CA . GLY A 1 92 ? -0.800 0.715 -2.224 1.00 92.50 92 GLY A CA 1
ATOM 747 C C . GLY A 1 92 ? -2.192 0.493 -1.630 1.00 92.50 92 GLY A C 1
ATOM 748 O O . GLY A 1 92 ? -3.081 1.312 -1.837 1.00 92.50 92 GLY A O 1
ATOM 749 N N . LYS A 1 93 ? -2.363 -0.539 -0.790 1.00 93.06 93 LYS A N 1
ATOM 750 C CA . LYS A 1 93 ? -3.604 -0.755 -0.027 1.00 93.06 93 LYS A CA 1
ATOM 751 C C . LYS A 1 93 ? -3.939 0.428 0.883 1.00 93.06 93 LYS A C 1
ATOM 753 O O . LYS A 1 93 ? -5.091 0.841 0.957 1.00 93.06 93 LYS A O 1
ATOM 758 N N . LEU A 1 94 ? -2.941 0.964 1.588 1.00 93.88 94 LEU A N 1
ATOM 759 C CA . LEU A 1 94 ? -3.137 2.133 2.445 1.00 93.88 94 LEU A CA 1
ATOM 760 C C . LEU A 1 94 ? -3.568 3.357 1.627 1.00 93.88 94 LEU A C 1
ATOM 762 O O . LEU A 1 94 ? -4.505 4.041 2.022 1.00 93.88 94 LEU A O 1
ATOM 766 N N . LEU A 1 95 ? -2.921 3.599 0.486 1.00 93.38 95 LEU A N 1
ATOM 767 C CA . LEU A 1 95 ? -3.252 4.704 -0.408 1.00 93.38 95 LEU A CA 1
ATOM 768 C C . LEU A 1 95 ? -4.677 4.571 -0.953 1.00 93.38 95 LEU A C 1
ATOM 770 O O . LEU A 1 95 ? -5.444 5.520 -0.868 1.00 93.38 95 LEU A O 1
ATOM 774 N N . TYR A 1 96 ? -5.058 3.378 -1.414 1.00 92.88 96 TYR A N 1
ATOM 775 C CA . TYR A 1 96 ? -6.425 3.080 -1.846 1.00 92.88 96 TYR A CA 1
ATOM 776 C C . TYR A 1 96 ? -7.457 3.335 -0.737 1.00 92.88 96 TYR A C 1
ATOM 778 O O . TYR A 1 96 ? -8.537 3.877 -0.962 1.00 92.88 96 TYR A O 1
ATOM 786 N N . ASN A 1 97 ? -7.130 2.958 0.497 1.00 93.69 97 ASN A N 1
ATOM 787 C CA . ASN A 1 97 ? -8.007 3.220 1.629 1.00 93.69 97 ASN A CA 1
ATOM 788 C C . ASN A 1 97 ? -8.158 4.714 1.918 1.00 93.69 97 ASN A C 1
ATOM 790 O O . ASN A 1 97 ? -9.248 5.145 2.286 1.00 93.69 97 ASN A O 1
ATOM 794 N N . LEU A 1 98 ? -7.089 5.490 1.744 1.00 94.38 98 LEU A N 1
ATOM 795 C CA . LEU A 1 98 ? -7.125 6.936 1.919 1.00 94.38 98 LEU A CA 1
ATOM 796 C C . LEU A 1 98 ? -7.947 7.619 0.831 1.00 94.38 98 LEU A C 1
ATOM 798 O O . LEU A 1 98 ? -8.788 8.448 1.162 1.00 94.38 98 LEU A O 1
ATOM 802 N N . THR A 1 99 ? -7.765 7.249 -0.438 1.00 93.31 99 THR A N 1
ATOM 803 C CA . THR A 1 99 ? -8.553 7.827 -1.537 1.00 93.31 99 THR A CA 1
ATOM 804 C C . THR A 1 99 ? -10.038 7.520 -1.371 1.00 93.31 99 THR A C 1
ATOM 806 O O . THR A 1 99 ? -10.869 8.410 -1.514 1.00 93.31 99 THR A O 1
ATOM 809 N N . ALA A 1 100 ? -10.387 6.298 -0.966 1.00 91.75 100 ALA A N 1
ATOM 810 C CA . ALA A 1 100 ? -11.774 5.936 -0.690 1.00 91.75 100 ALA A CA 1
ATOM 811 C C . ALA A 1 100 ? -12.372 6.649 0.536 1.00 91.75 100 ALA A C 1
ATOM 813 O O . ALA A 1 100 ? -13.582 6.866 0.579 1.00 91.75 100 ALA A O 1
ATOM 814 N N . TYR A 1 101 ? -11.549 6.984 1.535 1.00 94.69 101 TYR A N 1
ATOM 815 C CA . TYR A 1 101 ? -11.979 7.734 2.716 1.00 94.69 101 TYR A CA 1
ATOM 816 C C . TYR A 1 101 ? -12.222 9.211 2.389 1.00 94.69 101 TYR A C 1
ATOM 818 O O . TYR A 1 101 ? -13.280 9.738 2.721 1.00 94.69 101 TYR A O 1
ATOM 826 N N . PHE A 1 102 ? -11.265 9.864 1.723 1.00 95.31 102 PHE A N 1
ATOM 827 C CA . PHE A 1 102 ? -11.341 11.296 1.431 1.00 95.31 102 PHE A CA 1
ATOM 828 C C . PHE A 1 102 ? -12.245 11.636 0.244 1.00 95.31 102 PHE A C 1
ATOM 830 O O . PHE A 1 102 ? -12.742 12.754 0.204 1.00 95.31 102 PHE A O 1
ATOM 837 N N . ARG A 1 103 ? -12.473 10.693 -0.686 1.00 92.00 103 ARG A N 1
ATOM 838 C CA . ARG A 1 103 ? -13.177 10.932 -1.963 1.00 92.00 103 ARG A CA 1
ATOM 839 C C . ARG A 1 103 ? -12.734 12.246 -2.638 1.00 92.00 103 ARG A C 1
ATOM 841 O O . ARG A 1 103 ? -13.583 13.104 -2.873 1.00 92.00 103 ARG A O 1
ATOM 848 N N . PRO A 1 104 ? -11.417 12.423 -2.846 1.00 83.50 104 PRO A N 1
ATOM 849 C CA . PRO A 1 104 ? -10.876 13.637 -3.441 1.00 83.50 104 PRO A CA 1
ATOM 850 C C . PRO A 1 104 ? -11.309 13.806 -4.901 1.00 83.50 104 PRO A C 1
ATOM 852 O O . PRO A 1 104 ? -11.672 12.787 -5.536 1.00 83.50 104 PRO A O 1
#

Sequence (104 aa):
MKNRIRGYLRYLLFSRHRCGHGIHSPFVYDLVTKGFRRKTTAKELELADAILQVMRSDKRMIQRAAFGASGKQEVVKAGHFVRRSSVSRKYGKLLYNLTAYFRP

pLDDT: mean 86.0, std 9.63, range [57.91, 95.81]

Foldseek 3Di:
DVVVVVVVVCCVVPVCVLVVVPPPDPVVNCCVNQQQVPDDDPVVCVVVVVVLVVQLPAQDWDFDADDPPDRDTDIDGRNVCSVVPPDDSSVVSNVVSNCVSVVD

Radius of gyration: 19.72 Å; chains: 1; bounding box: 35×32×50 Å

Secondary structure (DSSP, 8-state):
-HHHHHHHHHHHHH-GGGGTTT---HHHHHIIIIIIT----HHHHHHHHHHHHHHHH---EEEEP-SSSTT--EEEEHHHHHHHHSPPHHHHHHHHHHHHHH--